Protein AF-A0A1C0BT27-F1 (afdb_monomer_lite)

Sequence (64 aa):
MTEPYQNLANAIILMAVKDYRDALKKLKKRPRYGPAHDIKNEVERFFRSDWYRELTSVDGNVLI

pLDDT: mean 94.46, std 7.56, range [52.44, 98.19]

Foldseek 3Di:
DCPPLLVVLVVVLVVLLVLLVVLVVVCVVPVPPVVSVVSNVVSVCVQVDVVNVVNDVDRSVVSD

Radius of gyration: 13.09 Å; chains: 1; bounding box: 28×18×38 Å

Structure (mmCIF, N/CA/C/O backbone):
data_AF-A0A1C0BT27-F1
#
_entry.id   AF-A0A1C0BT27-F1
#
loop_
_atom_site.group_PDB
_atom_site.id
_atom_site.type_symbol
_atom_site.label_atom_id
_atom_site.label_alt_id
_atom_site.label_comp_id
_atom_site.label_asym_id
_atom_site.label_entity_id
_atom_site.label_seq_id
_atom_site.pdbx_PDB_ins_code
_atom_site.Cartn_x
_atom_site.Cartn_y
_atom_site.Cartn_z
_atom_site.occupancy
_atom_site.B_iso_or_equiv
_atom_site.auth_seq_id
_atom_site.auth_comp_id
_atom_site.auth_asym_id
_atom_site.auth_atom_id
_atom_site.pdbx_PDB_model_num
ATOM 1 N N . MET A 1 1 ? -14.044 4.806 21.155 1.00 52.44 1 MET A N 1
ATOM 2 C CA . MET A 1 1 ? -12.605 5.001 21.453 1.00 52.44 1 MET A CA 1
ATOM 3 C C . MET A 1 1 ? -11.724 4.163 20.515 1.00 52.44 1 MET A C 1
ATOM 5 O O . MET A 1 1 ? -10.827 3.467 20.964 1.00 52.44 1 MET A O 1
ATOM 9 N N . THR A 1 2 ? -11.976 4.219 19.204 1.00 59.50 2 THR A N 1
ATOM 10 C CA . THR A 1 2 ? -11.290 3.415 18.165 1.00 59.50 2 THR A CA 1
ATOM 11 C C . THR A 1 2 ? -10.461 4.267 17.197 1.00 59.50 2 THR A C 1
ATOM 13 O O . THR A 1 2 ? -9.671 3.729 16.427 1.00 59.50 2 THR A O 1
ATOM 16 N N . GLU A 1 3 ? -10.590 5.595 17.269 1.00 80.50 3 GLU A N 1
ATOM 17 C CA . GLU A 1 3 ? -9.963 6.532 16.332 1.00 80.50 3 GLU A CA 1
ATOM 18 C C . GLU A 1 3 ? -8.433 6.428 16.230 1.00 80.50 3 GLU A C 1
ATOM 20 O O . GLU A 1 3 ? -7.946 6.415 15.104 1.00 80.50 3 GLU A O 1
ATOM 25 N N . PRO A 1 4 ? -7.636 6.306 17.315 1.00 89.69 4 PRO A N 1
ATOM 26 C CA . PRO A 1 4 ? -6.176 6.322 17.180 1.00 89.69 4 PRO A CA 1
ATOM 27 C C . PRO A 1 4 ? -5.619 5.134 16.386 1.00 89.69 4 PRO A C 1
ATOM 29 O O . PRO A 1 4 ? -4.767 5.315 15.519 1.00 89.69 4 PRO A O 1
ATOM 32 N N . TYR A 1 5 ? -6.125 3.924 16.643 1.00 90.50 5 TYR A N 1
ATOM 33 C CA . TYR A 1 5 ? -5.677 2.713 15.950 1.00 90.50 5 TYR A CA 1
ATOM 34 C C . TYR A 1 5 ? -6.169 2.667 14.508 1.00 90.50 5 TYR A C 1
ATOM 36 O O . TYR A 1 5 ? -5.412 2.287 13.618 1.00 90.50 5 TYR A O 1
ATOM 44 N N . GLN A 1 6 ? -7.397 3.123 14.256 1.00 91.25 6 GLN A N 1
ATOM 45 C CA . GLN A 1 6 ? -7.909 3.230 12.895 1.00 91.25 6 GLN A CA 1
ATOM 46 C C . GLN A 1 6 ? -7.146 4.287 12.084 1.00 91.25 6 GLN A C 1
ATOM 48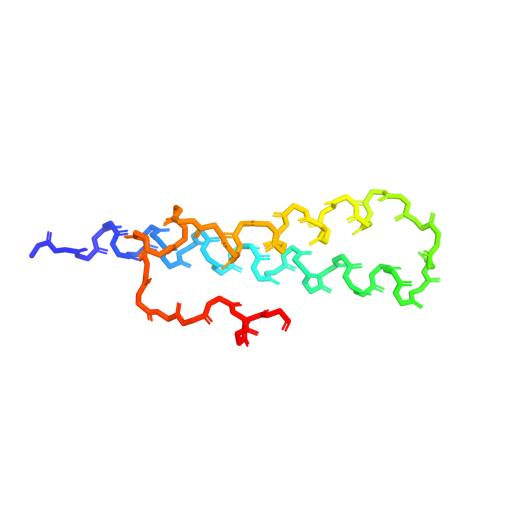 O O . GLN A 1 6 ? -6.805 4.048 10.928 1.00 91.25 6 GLN A O 1
ATOM 53 N N . ASN A 1 7 ? -6.795 5.420 12.697 1.00 94.25 7 ASN A N 1
ATOM 54 C CA . ASN A 1 7 ? -5.954 6.440 12.071 1.00 94.25 7 ASN A CA 1
ATOM 55 C C . ASN A 1 7 ? -4.553 5.905 11.762 1.00 94.25 7 ASN A C 1
ATOM 57 O O . ASN A 1 7 ? -4.025 6.172 10.684 1.00 94.25 7 ASN A O 1
ATOM 61 N N . LEU A 1 8 ? -3.970 5.115 12.668 1.00 94.25 8 LEU A N 1
ATOM 62 C CA . LEU A 1 8 ? -2.686 4.459 12.434 1.00 94.25 8 LEU A CA 1
ATOM 63 C C . LEU A 1 8 ? -2.764 3.446 11.282 1.00 94.25 8 LEU A C 1
ATOM 65 O O . LEU A 1 8 ? -1.926 3.491 10.383 1.00 94.25 8 LEU A O 1
ATOM 69 N N . ALA A 1 9 ? -3.778 2.577 11.271 1.00 94.62 9 ALA A N 1
ATOM 70 C CA . ALA A 1 9 ? -4.004 1.612 10.196 1.00 94.62 9 ALA A CA 1
ATOM 71 C C . ALA A 1 9 ? -4.149 2.319 8.838 1.00 94.62 9 ALA A C 1
ATOM 73 O O . ALA A 1 9 ? -3.453 1.986 7.878 1.00 94.62 9 ALA A O 1
ATOM 74 N N . ASN A 1 10 ? -4.968 3.372 8.783 1.00 94.62 10 ASN A N 1
ATOM 75 C CA . ASN A 1 10 ? -5.131 4.197 7.589 1.00 94.62 10 ASN A CA 1
ATOM 76 C C . ASN A 1 10 ? -3.811 4.851 7.155 1.00 94.62 10 ASN A C 1
ATOM 78 O O . ASN A 1 10 ? -3.501 4.863 5.966 1.00 94.62 10 ASN A O 1
ATOM 82 N N . ALA A 1 11 ? -3.007 5.362 8.092 1.00 96.50 11 ALA A N 1
ATOM 83 C CA . ALA A 1 11 ? -1.712 5.959 7.780 1.00 96.50 11 ALA A CA 1
ATOM 84 C C . ALA A 1 11 ? -0.737 4.939 7.169 1.00 96.50 11 ALA A C 1
ATOM 86 O O . ALA A 1 11 ? -0.090 5.244 6.168 1.00 96.50 11 ALA A O 1
ATOM 87 N N . ILE A 1 12 ? -0.673 3.720 7.715 1.00 96.12 12 ILE A N 1
ATOM 88 C CA . ILE A 1 12 ? 0.138 2.621 7.166 1.00 96.12 12 ILE A CA 1
ATOM 89 C C . ILE A 1 12 ? -0.286 2.317 5.724 1.00 96.12 12 ILE A C 1
ATOM 91 O O . ILE A 1 12 ? 0.556 2.264 4.827 1.00 96.12 12 ILE A O 1
ATOM 95 N N . ILE A 1 13 ? -1.593 2.189 5.484 1.00 96.31 13 ILE A N 1
ATOM 96 C CA . ILE A 1 13 ? -2.152 1.904 4.157 1.00 96.31 13 ILE A CA 1
ATOM 97 C C . ILE A 1 13 ? -1.824 3.032 3.170 1.00 96.31 13 ILE A C 1
ATOM 99 O O . ILE A 1 13 ? -1.354 2.770 2.063 1.00 96.31 13 ILE A O 1
ATOM 103 N N . LEU A 1 14 ? -2.022 4.293 3.565 1.00 96.81 14 LEU A N 1
ATOM 104 C CA . LEU A 1 14 ? -1.737 5.454 2.719 1.00 96.81 14 LEU A CA 1
ATOM 105 C C . LEU A 1 14 ? -0.251 5.557 2.351 1.00 96.81 14 LEU A C 1
ATOM 107 O O . LEU A 1 14 ? 0.070 5.898 1.209 1.00 96.81 14 LEU A O 1
ATOM 111 N N . MET A 1 15 ? 0.653 5.246 3.286 1.00 97.94 15 MET A N 1
ATOM 112 C CA . MET A 1 15 ? 2.089 5.189 3.004 1.00 97.94 15 MET A CA 1
ATOM 113 C C . MET A 1 15 ? 2.416 4.082 1.997 1.00 97.94 15 MET A C 1
ATOM 115 O O . MET A 1 15 ? 3.065 4.367 0.992 1.00 97.94 15 MET A O 1
ATOM 119 N N . ALA A 1 16 ? 1.884 2.870 2.184 1.00 97.62 16 ALA A N 1
ATOM 120 C CA . ALA A 1 16 ? 2.102 1.760 1.255 1.00 97.62 16 ALA A CA 1
ATOM 121 C C . ALA A 1 16 ? 1.630 2.098 -0.174 1.00 97.62 16 ALA A C 1
ATOM 123 O O . ALA A 1 16 ? 2.358 1.881 -1.144 1.00 97.62 16 ALA A O 1
ATOM 124 N N . VAL A 1 17 ? 0.451 2.720 -0.324 1.00 97.56 17 VAL A N 1
ATOM 125 C CA . VAL A 1 17 ? -0.051 3.178 -1.636 1.00 97.56 17 VAL A CA 1
ATOM 126 C C . VAL A 1 17 ? 0.892 4.202 -2.274 1.00 97.56 17 VAL A C 1
ATOM 128 O O . VAL A 1 17 ? 1.115 4.180 -3.489 1.00 97.56 17 VAL A O 1
ATOM 131 N N . LYS A 1 18 ? 1.445 5.1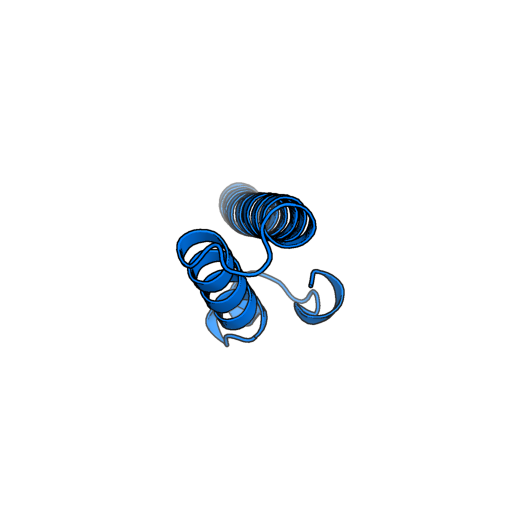26 -1.481 1.00 98.00 18 LYS A N 1
ATOM 132 C CA . LYS A 1 18 ? 2.390 6.130 -1.980 1.00 98.00 18 LYS A CA 1
ATOM 133 C C . LYS A 1 18 ? 3.666 5.468 -2.503 1.00 98.00 18 LYS A C 1
ATOM 135 O O . LYS A 1 18 ? 4.073 5.766 -3.629 1.00 98.00 18 LYS A O 1
ATOM 140 N N . ASP A 1 19 ? 4.232 4.544 -1.736 1.00 97.81 19 ASP A N 1
ATOM 141 C CA . ASP A 1 19 ? 5.448 3.823 -2.114 1.00 97.81 19 ASP A CA 1
ATOM 142 C C . ASP A 1 19 ? 5.233 2.983 -3.377 1.00 97.81 19 ASP A C 1
ATOM 144 O O . ASP A 1 19 ? 6.060 3.024 -4.293 1.00 97.81 19 ASP A O 1
ATOM 148 N N . TYR A 1 20 ? 4.075 2.324 -3.498 1.00 98.06 20 TYR A N 1
ATOM 149 C CA . TYR A 1 20 ? 3.694 1.586 -4.703 1.00 98.06 20 TYR A CA 1
ATOM 150 C C . TYR A 1 20 ? 3.644 2.484 -5.941 1.00 98.06 20 TYR A C 1
ATOM 152 O O . TYR A 1 20 ? 4.281 2.209 -6.961 1.00 98.06 20 TYR A O 1
ATOM 160 N N . ARG A 1 21 ? 2.934 3.615 -5.850 1.00 98.00 21 ARG A N 1
ATOM 161 C CA . ARG A 1 21 ? 2.811 4.575 -6.958 1.00 98.00 21 ARG A CA 1
ATOM 162 C C . ARG A 1 21 ? 4.168 5.124 -7.380 1.00 98.00 21 ARG A C 1
ATOM 164 O O . ARG A 1 21 ? 4.418 5.297 -8.575 1.00 98.00 21 ARG A O 1
ATOM 171 N N . ASP A 1 22 ? 5.050 5.405 -6.428 1.00 98.19 22 ASP A N 1
ATOM 172 C CA . ASP A 1 22 ? 6.381 5.922 -6.726 1.00 98.19 22 ASP A CA 1
ATOM 173 C C . ASP A 1 22 ? 7.305 4.844 -7.312 1.00 98.19 22 ASP A C 1
ATOM 175 O O . ASP A 1 22 ? 8.074 5.142 -8.234 1.00 98.19 22 ASP A O 1
ATOM 179 N N . ALA A 1 23 ? 7.181 3.587 -6.880 1.00 98.06 23 ALA A N 1
ATOM 180 C CA . ALA A 1 23 ? 7.835 2.446 -7.513 1.00 98.06 23 ALA A CA 1
ATOM 181 C C . ALA A 1 23 ? 7.379 2.274 -8.972 1.00 98.06 23 ALA A C 1
ATOM 183 O O . ALA A 1 23 ? 8.218 2.232 -9.875 1.00 98.06 23 ALA A O 1
ATOM 184 N N . LEU A 1 24 ? 6.070 2.301 -9.242 1.00 97.88 24 LEU A N 1
ATOM 185 C CA . LEU A 1 24 ? 5.531 2.214 -10.604 1.00 97.88 24 LEU A CA 1
ATOM 186 C C . LEU A 1 24 ? 6.009 3.367 -11.499 1.00 97.88 24 LEU A C 1
ATOM 188 O O . LEU A 1 24 ? 6.415 3.142 -12.642 1.00 97.88 24 LEU A O 1
ATOM 192 N N . LYS A 1 25 ? 6.039 4.607 -10.988 1.00 98.19 25 LYS A N 1
ATOM 193 C CA . LYS A 1 25 ? 6.599 5.757 -11.725 1.00 98.19 25 LYS A CA 1
ATOM 194 C C . LYS A 1 25 ? 8.076 5.553 -12.067 1.00 98.19 25 LYS A C 1
ATOM 196 O O . LYS A 1 25 ? 8.498 5.909 -13.170 1.00 98.19 25 LYS A O 1
ATOM 201 N N . LYS A 1 26 ? 8.870 5.004 -11.140 1.00 97.81 26 LYS A N 1
ATOM 202 C CA . LYS A 1 26 ? 10.288 4.688 -11.372 1.00 97.81 26 LYS A CA 1
ATOM 203 C C . LYS A 1 26 ? 10.434 3.593 -12.427 1.00 97.81 26 LYS A C 1
ATOM 205 O O . LYS A 1 26 ? 11.219 3.778 -13.354 1.00 97.81 26 LYS A O 1
ATOM 210 N N . LEU A 1 27 ? 9.641 2.524 -12.350 1.00 97.88 27 LEU A N 1
ATOM 211 C CA . LEU A 1 27 ? 9.653 1.423 -13.319 1.00 97.88 27 LEU A CA 1
ATOM 212 C C . LEU A 1 27 ? 9.220 1.864 -14.719 1.00 97.88 27 LEU A C 1
ATOM 214 O O . LEU A 1 27 ? 9.835 1.450 -15.697 1.00 97.88 27 LEU A O 1
ATOM 218 N N . LYS A 1 28 ? 8.254 2.784 -14.831 1.00 97.44 28 LYS A N 1
ATOM 219 C CA . LYS A 1 28 ? 7.863 3.377 -16.121 1.00 97.44 28 LYS A CA 1
ATOM 220 C C . LYS A 1 28 ? 9.035 4.078 -16.819 1.00 97.44 28 LYS A C 1
ATOM 222 O O . LYS A 1 28 ? 9.125 4.045 -18.041 1.00 97.44 28 LYS A O 1
ATOM 227 N N . LYS A 1 29 ? 9.931 4.717 -16.056 1.00 97.25 29 LYS A N 1
ATOM 228 C CA . LYS A 1 29 ? 11.129 5.396 -16.587 1.00 97.25 29 LYS A CA 1
ATOM 229 C C . LYS A 1 29 ? 12.333 4.462 -16.728 1.00 97.25 29 LYS A C 1
ATOM 231 O O . LYS A 1 29 ? 13.163 4.665 -17.607 1.00 97.25 29 LYS A O 1
ATOM 236 N N . ARG A 1 30 ? 12.468 3.484 -15.832 1.00 96.38 30 ARG A N 1
ATOM 237 C CA . ARG A 1 30 ? 13.599 2.551 -15.743 1.00 96.38 30 ARG A CA 1
ATOM 238 C C . ARG A 1 30 ? 13.074 1.135 -15.470 1.00 96.38 30 ARG A C 1
ATOM 240 O O . ARG A 1 30 ? 13.097 0.693 -14.322 1.00 96.38 30 ARG A O 1
ATOM 247 N N . PRO A 1 31 ? 12.650 0.393 -16.509 1.00 96.12 31 PRO A N 1
ATOM 248 C CA . PRO A 1 31 ? 11.985 -0.904 -16.338 1.00 96.12 31 PRO A CA 1
ATOM 249 C C . PRO A 1 31 ? 12.830 -1.983 -15.651 1.00 96.12 31 PRO A C 1
ATOM 251 O O . PRO A 1 31 ? 12.285 -2.942 -15.121 1.00 96.12 31 PRO A O 1
ATOM 254 N N . ARG A 1 32 ? 14.16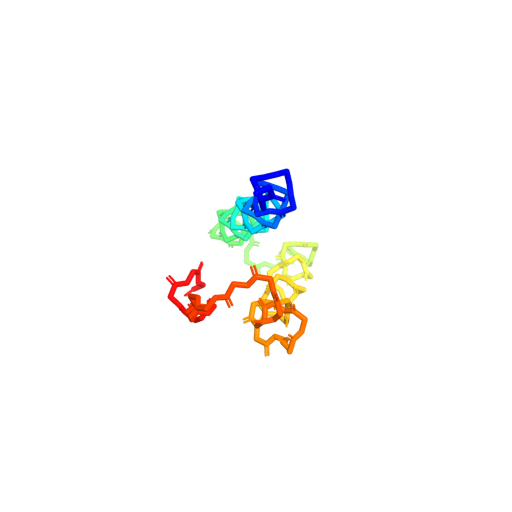0 -1.842 -15.651 1.00 96.69 32 ARG A N 1
ATOM 255 C CA . ARG A 1 32 ? 15.104 -2.781 -15.018 1.00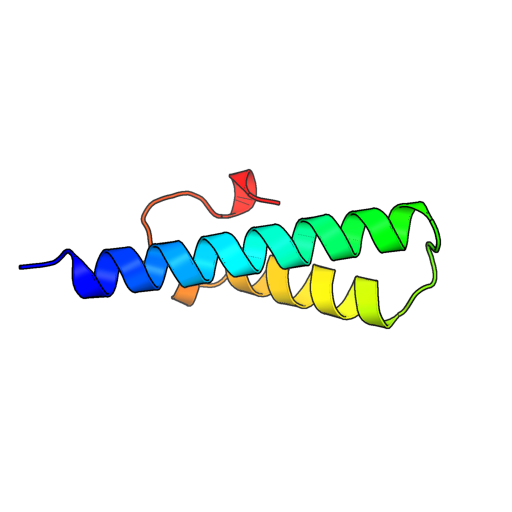 96.69 32 ARG A CA 1
ATOM 256 C C . ARG A 1 32 ? 15.630 -2.295 -13.663 1.00 96.69 32 ARG A C 1
ATOM 258 O O . ARG A 1 32 ? 16.637 -2.802 -13.181 1.00 96.69 32 ARG A O 1
ATOM 265 N N . TYR A 1 33 ? 15.006 -1.280 -13.064 1.00 97.25 33 TYR A N 1
ATOM 266 C CA . TYR A 1 33 ? 15.448 -0.763 -11.773 1.00 97.25 33 TYR A CA 1
ATOM 267 C C . TYR A 1 33 ? 15.010 -1.702 -10.641 1.00 97.25 33 TYR A C 1
ATOM 269 O O . TYR A 1 33 ? 13.887 -1.602 -10.153 1.00 97.25 33 TYR A O 1
ATOM 277 N N . GLY A 1 34 ? 15.914 -2.606 -10.247 1.00 97.56 34 GLY A N 1
ATOM 278 C CA . GLY A 1 34 ? 15.696 -3.639 -9.222 1.00 97.56 34 GLY A CA 1
ATOM 279 C C . GLY A 1 34 ? 15.001 -3.134 -7.954 1.00 97.56 34 GLY A C 1
ATOM 280 O O . GLY A 1 34 ? 13.908 -3.611 -7.670 1.00 97.56 34 GLY A O 1
ATOM 281 N N . PRO A 1 35 ? 15.502 -2.073 -7.291 1.00 97.56 35 PRO A N 1
ATOM 282 C CA . PRO A 1 35 ? 14.891 -1.571 -6.059 1.00 97.56 35 PRO A CA 1
ATOM 283 C C . PRO A 1 35 ? 13.417 -1.164 -6.189 1.00 97.56 35 PRO A C 1
ATOM 285 O O . PRO A 1 35 ? 12.663 -1.246 -5.227 1.00 97.56 35 PRO A O 1
ATOM 288 N N . ALA A 1 36 ? 12.975 -0.707 -7.367 1.00 97.44 36 ALA A N 1
ATOM 289 C CA . ALA A 1 36 ? 11.561 -0.393 -7.569 1.00 97.44 36 ALA A CA 1
ATOM 290 C C . ALA A 1 36 ? 10.706 -1.644 -7.819 1.00 97.44 36 ALA A C 1
ATOM 292 O O . ALA A 1 36 ? 9.524 -1.625 -7.492 1.00 97.44 36 ALA A O 1
ATOM 293 N N . HIS A 1 37 ? 11.277 -2.727 -8.356 1.00 98.12 37 HIS A N 1
ATOM 294 C CA . HIS A 1 37 ? 10.597 -4.026 -8.385 1.00 98.12 37 HIS A CA 1
ATOM 295 C C . HIS A 1 37 ? 10.452 -4.606 -6.985 1.00 98.12 37 HIS A C 1
ATOM 297 O O . HIS A 1 37 ? 9.375 -5.094 -6.661 1.00 98.12 37 HIS A O 1
ATOM 303 N N . ASP A 1 38 ? 11.487 -4.495 -6.153 1.00 98.19 38 ASP A N 1
ATOM 304 C CA . ASP A 1 38 ? 11.457 -4.996 -4.777 1.00 98.19 38 ASP A CA 1
ATOM 305 C C . ASP A 1 38 ? 10.344 -4.307 -3.976 1.00 98.19 38 ASP A C 1
ATOM 307 O O . ASP A 1 38 ? 9.448 -4.982 -3.473 1.00 98.19 38 ASP A O 1
ATOM 311 N N . ILE A 1 39 ? 10.299 -2.966 -3.993 1.00 97.94 39 ILE A N 1
ATOM 312 C CA . ILE A 1 39 ? 9.228 -2.188 -3.339 1.00 97.94 39 ILE A CA 1
ATOM 313 C C . ILE A 1 39 ? 7.850 -2.562 -3.893 1.00 97.94 39 ILE A C 1
ATOM 315 O O . ILE A 1 39 ? 6.910 -2.778 -3.132 1.00 97.94 39 ILE A O 1
ATOM 319 N N . LYS A 1 40 ? 7.705 -2.647 -5.222 1.00 97.94 40 LYS A N 1
ATOM 320 C CA . LYS A 1 40 ? 6.438 -3.033 -5.856 1.00 97.94 40 LYS A CA 1
ATOM 321 C C . LYS A 1 40 ? 5.964 -4.397 -5.331 1.00 97.94 40 LYS A C 1
ATOM 323 O O . LYS A 1 40 ? 4.804 -4.530 -4.950 1.00 97.94 40 LYS A O 1
ATOM 328 N N . ASN A 1 41 ? 6.851 -5.389 -5.301 1.00 97.94 41 ASN A N 1
ATOM 329 C CA . ASN A 1 41 ? 6.532 -6.752 -4.882 1.00 97.94 41 ASN A CA 1
ATOM 330 C C . ASN A 1 41 ? 6.220 -6.839 -3.380 1.00 97.94 41 ASN A C 1
ATOM 332 O O . ASN A 1 41 ? 5.291 -7.546 -2.992 1.00 97.94 41 ASN A O 1
ATOM 336 N N . GLU A 1 42 ? 6.961 -6.117 -2.537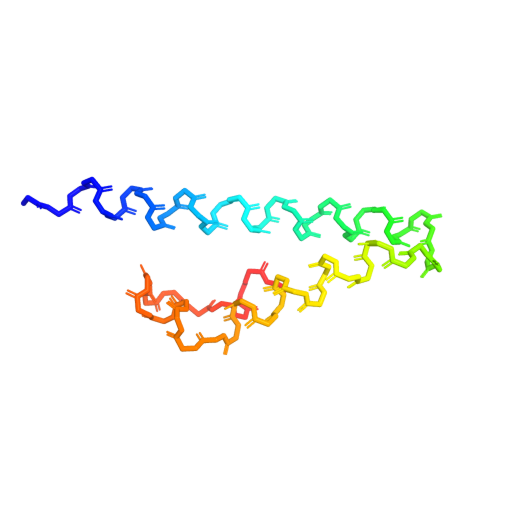 1.00 97.75 42 GLU A N 1
ATOM 337 C CA . GLU A 1 42 ? 6.703 -6.048 -1.095 1.00 97.75 42 GLU A CA 1
ATOM 338 C C . GLU A 1 42 ? 5.338 -5.432 -0.793 1.00 97.75 42 GLU A C 1
ATOM 340 O O . GLU A 1 42 ? 4.564 -5.996 -0.018 1.00 97.75 42 GLU A O 1
ATOM 345 N N . VAL A 1 43 ? 5.005 -4.318 -1.449 1.00 97.94 43 VAL A N 1
ATOM 346 C CA . VAL A 1 43 ? 3.720 -3.647 -1.245 1.00 97.94 43 VAL A CA 1
ATOM 347 C C . VAL A 1 43 ? 2.556 -4.497 -1.764 1.00 97.94 43 VAL A C 1
ATOM 349 O O . VAL A 1 43 ? 1.532 -4.626 -1.095 1.00 97.94 43 VAL A O 1
ATOM 352 N N . GLU A 1 44 ? 2.717 -5.161 -2.907 1.00 97.94 44 GLU A N 1
ATOM 353 C CA . GLU A 1 44 ? 1.734 -6.128 -3.401 1.00 97.94 44 GLU A CA 1
ATOM 354 C C . GLU A 1 44 ? 1.527 -7.309 -2.446 1.00 97.94 44 GLU A C 1
ATOM 356 O O . GLU A 1 44 ? 0.397 -7.755 -2.238 1.00 97.94 44 GLU A O 1
ATOM 361 N N . ARG A 1 45 ? 2.607 -7.817 -1.841 1.00 97.94 45 ARG A N 1
ATOM 362 C CA . ARG A 1 45 ? 2.524 -8.868 -0.825 1.00 97.94 45 ARG A CA 1
ATOM 363 C C . ARG A 1 45 ? 1.800 -8.371 0.422 1.00 97.94 45 ARG A C 1
ATOM 365 O O . ARG A 1 45 ? 0.993 -9.116 0.969 1.00 97.94 45 ARG A O 1
ATOM 372 N N . PHE A 1 46 ? 2.053 -7.134 0.846 1.00 97.62 46 PHE A N 1
ATOM 373 C CA . PHE A 1 46 ? 1.352 -6.509 1.965 1.00 97.62 46 PHE A CA 1
ATOM 374 C C . PHE A 1 46 ? -0.158 -6.427 1.704 1.00 97.62 46 PHE A C 1
ATOM 376 O O . PHE A 1 46 ? -0.926 -6.961 2.502 1.00 97.62 46 PHE A O 1
ATOM 383 N N . PHE A 1 47 ? -0.594 -5.872 0.569 1.00 97.69 47 PHE A N 1
ATOM 384 C CA . PHE A 1 47 ? -2.024 -5.730 0.246 1.00 97.69 47 PHE A CA 1
ATOM 385 C C . PHE A 1 47 ? -2.770 -7.059 0.065 1.00 97.69 47 PHE A C 1
ATOM 387 O O . PHE A 1 47 ? -3.984 -7.113 0.246 1.00 97.69 47 PHE A O 1
ATOM 394 N N . ARG A 1 48 ? -2.057 -8.141 -0.265 1.00 97.06 48 ARG A N 1
ATOM 395 C CA . ARG A 1 48 ? -2.622 -9.497 -0.378 1.00 97.06 48 ARG A CA 1
ATOM 396 C C . ARG A 1 48 ? -2.479 -10.328 0.903 1.00 97.06 48 ARG A C 1
ATOM 398 O O . ARG A 1 48 ? -2.907 -11.480 0.917 1.00 97.06 48 ARG A O 1
ATOM 405 N N . SER A 1 49 ? -1.858 -9.785 1.951 1.00 96.62 49 SER A N 1
ATOM 406 C CA . SER A 1 49 ? -1.601 -10.504 3.202 1.00 96.62 49 SER A CA 1
ATOM 407 C C . SER A 1 49 ? -2.804 -10.502 4.142 1.00 96.62 49 SER A C 1
ATOM 409 O O . SER A 1 49 ? -3.613 -9.574 4.143 1.00 96.62 49 SER A O 1
ATOM 411 N N . ASP A 1 50 ? -2.868 -11.507 5.014 1.00 95.81 50 ASP A N 1
ATOM 412 C CA . ASP A 1 50 ? -3.870 -11.556 6.084 1.00 95.81 50 ASP A CA 1
ATOM 413 C C . ASP A 1 50 ? -3.692 -10.409 7.086 1.00 95.81 50 ASP A C 1
ATOM 415 O O . ASP A 1 50 ? -4.672 -9.880 7.593 1.00 95.81 50 ASP A O 1
ATOM 419 N N . TRP A 1 51 ? -2.460 -9.929 7.284 1.00 93.88 51 TRP A N 1
ATOM 420 C CA . TRP A 1 51 ? -2.200 -8.762 8.127 1.00 93.88 51 TRP A CA 1
ATOM 421 C C . TRP A 1 51 ? -2.928 -7.503 7.641 1.00 93.88 51 TRP A C 1
ATOM 423 O O . TRP A 1 51 ? -3.484 -6.763 8.444 1.00 93.88 51 TRP A O 1
ATOM 433 N N . TYR A 1 52 ? -2.983 -7.266 6.328 1.00 96.38 52 TYR A N 1
ATOM 434 C CA . TYR A 1 52 ? -3.743 -6.138 5.785 1.00 96.38 52 TYR A CA 1
ATOM 435 C C . TYR A 1 52 ? -5.251 -6.273 6.058 1.00 96.38 52 TYR A C 1
ATOM 437 O O . TYR A 1 52 ? -5.903 -5.275 6.364 1.00 96.38 52 TYR A O 1
ATOM 445 N N . ARG A 1 53 ? -5.788 -7.501 6.028 1.00 94.88 53 ARG A N 1
ATOM 446 C CA . ARG A 1 53 ? -7.204 -7.782 6.327 1.00 94.88 53 ARG A CA 1
ATOM 447 C C . ARG A 1 53 ? -7.568 -7.509 7.788 1.00 94.88 53 ARG A C 1
ATOM 449 O O . ARG A 1 53 ? -8.705 -7.151 8.066 1.00 94.88 53 ARG A O 1
ATOM 456 N N . GLU A 1 54 ? -6.607 -7.625 8.701 1.00 94.12 54 GLU A N 1
ATOM 457 C CA . GLU A 1 54 ? -6.790 -7.233 10.106 1.00 94.12 54 GLU A CA 1
ATOM 458 C C . GLU A 1 54 ? -6.822 -5.706 10.288 1.00 94.12 54 GLU A C 1
ATOM 460 O O . GLU A 1 54 ? -7.441 -5.194 11.221 1.00 94.12 54 GLU A O 1
ATOM 465 N N . LEU A 1 55 ? -6.170 -4.951 9.396 1.00 92.50 55 LEU A N 1
ATOM 466 C CA . LEU A 1 55 ? -6.115 -3.488 9.466 1.00 92.50 55 LEU A CA 1
ATOM 467 C C . LEU A 1 55 ? -7.356 -2.810 8.872 1.00 92.50 55 LEU A C 1
ATOM 469 O O . LEU A 1 55 ? -7.709 -1.708 9.295 1.00 92.50 55 LEU A O 1
ATOM 473 N N . THR A 1 56 ? -7.987 -3.416 7.862 1.00 93.31 56 THR A N 1
ATOM 474 C CA . THR A 1 56 ? -9.140 -2.835 7.163 1.00 93.31 56 THR A CA 1
ATOM 475 C C . THR A 1 56 ? -9.988 -3.891 6.453 1.00 93.31 56 THR A C 1
ATOM 477 O O . THR A 1 56 ? -9.486 -4.917 6.007 1.00 93.31 56 THR A O 1
ATOM 480 N N . SER A 1 57 ? -11.281 -3.601 6.279 1.00 92.19 57 SER A N 1
ATOM 481 C CA . SER A 1 57 ? -12.206 -4.411 5.473 1.00 92.19 57 SER A CA 1
ATOM 482 C C . SER A 1 57 ? -12.186 -4.076 3.977 1.00 92.19 57 SER A C 1
ATOM 484 O O . SER A 1 57 ? -12.883 -4.720 3.193 1.00 92.19 57 SER A O 1
ATOM 486 N N . VAL A 1 58 ? -11.423 -3.059 3.566 1.00 92.94 58 VAL A N 1
ATOM 487 C CA . VAL A 1 58 ? -11.241 -2.706 2.151 1.00 92.94 58 VAL A CA 1
ATOM 488 C C . VAL A 1 58 ? -10.444 -3.809 1.451 1.00 92.94 58 VAL A C 1
ATOM 490 O O . VAL A 1 58 ? -9.465 -4.298 1.999 1.00 92.94 58 VAL A O 1
ATOM 493 N N . ASP A 1 59 ? -10.835 -4.195 0.235 1.00 92.88 59 ASP A N 1
ATOM 494 C CA . ASP A 1 59 ? -10.066 -5.153 -0.569 1.00 92.88 59 ASP A CA 1
ATOM 495 C C . ASP A 1 59 ? -8.767 -4.512 -1.078 1.00 92.88 59 ASP A C 1
ATOM 497 O O . ASP A 1 59 ? -8.797 -3.540 -1.830 1.00 92.88 59 ASP A O 1
ATOM 501 N N . GLY A 1 60 ? -7.616 -5.079 -0.714 1.00 92.44 60 GLY A N 1
ATOM 502 C CA . GLY A 1 60 ? -6.302 -4.558 -1.089 1.00 92.44 60 GLY A CA 1
ATOM 503 C C . GLY A 1 60 ? -6.044 -4.579 -2.596 1.00 92.44 60 GLY A C 1
ATOM 504 O O . GLY A 1 60 ? -5.250 -3.775 -3.081 1.00 92.44 60 GLY A O 1
ATOM 505 N N . ASN A 1 61 ? -6.748 -5.426 -3.358 1.00 93.50 61 ASN A N 1
ATOM 506 C CA . ASN A 1 61 ? -6.599 -5.490 -4.815 1.00 93.50 61 ASN A CA 1
ATOM 507 C C . ASN A 1 61 ? -7.105 -4.235 -5.534 1.00 93.50 61 ASN A C 1
ATOM 509 O O . ASN A 1 61 ? -6.709 -4.001 -6.668 1.00 93.50 61 ASN A O 1
ATOM 513 N N . VAL A 1 62 ? -7.946 -3.411 -4.900 1.00 93.62 62 VAL A N 1
ATOM 514 C CA . VAL A 1 62 ? -8.397 -2.140 -5.499 1.00 93.62 62 VAL A CA 1
ATOM 515 C C . VAL A 1 62 ? -7.354 -1.023 -5.373 1.00 93.62 62 VAL A C 1
ATOM 517 O O . VAL A 1 62 ? -7.514 0.042 -5.970 1.00 93.62 62 VAL A O 1
ATOM 520 N N . LEU A 1 63 ? -6.307 -1.236 -4.565 1.00 91.38 63 LEU A N 1
ATOM 521 C CA . LEU A 1 63 ? -5.252 -0.256 -4.289 1.00 91.38 63 LEU A CA 1
ATOM 522 C C . LEU A 1 63 ? -3.979 -0.470 -5.123 1.00 91.38 63 LEU A C 1
ATOM 524 O O . LEU A 1 63 ? -3.099 0.400 -5.093 1.00 91.38 63 LEU A O 1
ATOM 528 N N . 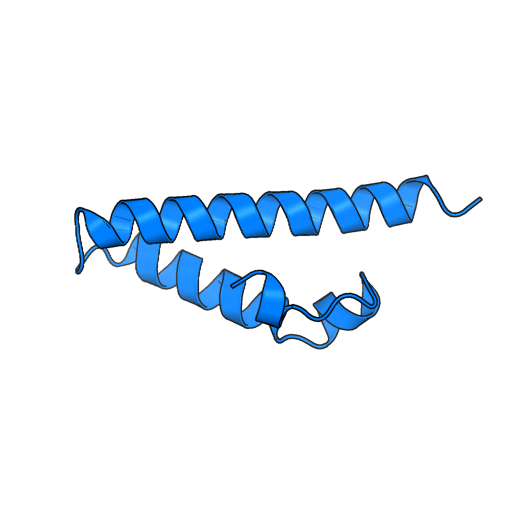ILE A 1 64 ? -3.889 -1.589 -5.848 1.00 90.69 64 ILE A N 1
ATOM 529 C CA . ILE A 1 64 ? -2.738 -2.007 -6.664 1.00 90.69 64 ILE A CA 1
ATOM 530 C C . ILE A 1 64 ? -3.094 -2.132 -8.143 1.00 90.69 64 ILE A C 1
ATOM 532 O O . ILE A 1 64 ? -4.236 -2.524 -8.455 1.00 90.69 64 ILE A O 1
#

Secondary structure (DSSP, 8-state):
--HHHHHHHHHHHHHHHHHHHHHHHHHHH-TT-HHHHHHHHHHHHHHTSHHHHHH-SS-GGG--